Protein AF-A0A497H0H9-F1 (afdb_monomer)

Secondary structure (DSSP, 8-state):
-HHHHHHHHHHHHHHHHHHHHTTS-HHHHHHHHHHHHSTTTHHHHH------HHHHHHHHHHHHHH-

Solvent-accessible surface area (backbone atoms only — not comparable to full-atom values): 3646 Å² total; per-residue (Å²): 105,72,66,56,54,50,51,50,52,50,43,18,53,52,37,11,52,53,27,42,75,71,76,38,65,36,65,60,22,28,52,50,34,49,49,44,53,28,65,76,39,35,18,64,77,69,68,43,78,67,86,45,75,68,53,50,53,52,50,52,52,53,52,62,73,74,106

Radius of gyration: 12.4 Å; Cα contacts (8 Å, |Δi|>4): 59; chains: 1; bounding box: 29×20×31 Å

Nearest PDB structures (foldseek):
  3ret-assembly1_B  TM=7.290E-01  e=7.849E+00  Pseudomonas aeruginosa
  1rr7-assembly1_A  TM=5.946E-01  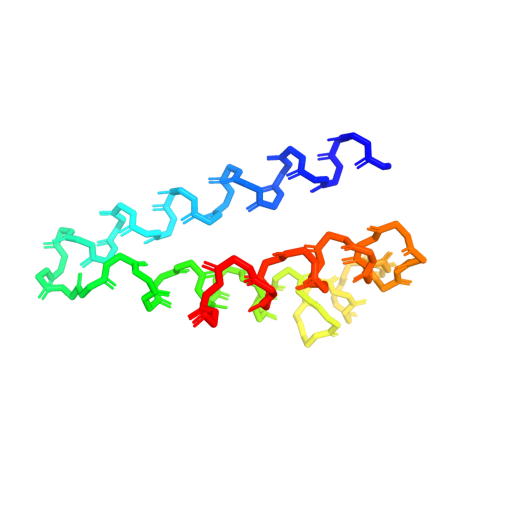e=3.876E+00  Muvirus mu

Mean predicted aligned error: 4.59 Å

Sequence (67 aa):
MLLEIGCALLLARLIGHVFERFKQPAVIGEILAGVVMGPFIAGNLFGIRYISVETEGLAQLGIVLLL

pLDDT: mean 86.65, std 8.94, range [69.88, 96.38]

Structure (mmCIF, N/CA/C/O backbone):
data_AF-A0A497H0H9-F1
#
_entry.id   AF-A0A497H0H9-F1
#
loop_
_atom_site.group_PDB
_atom_site.id
_atom_site.type_symbol
_atom_site.label_atom_id
_atom_site.label_alt_id
_atom_site.label_comp_id
_atom_site.label_asym_id
_atom_site.label_entity_id
_atom_site.label_seq_id
_atom_site.pdbx_PDB_ins_code
_atom_site.Cartn_x
_atom_site.Cartn_y
_atom_site.Cartn_z
_atom_site.occupancy
_atom_site.B_iso_or_equiv
_atom_site.auth_seq_id
_atom_site.auth_comp_id
_atom_site.auth_asym_id
_atom_site.auth_atom_id
_atom_site.pdbx_PDB_model_num
ATOM 1 N N . MET A 1 1 ? 5.267 7.803 -13.995 1.00 71.81 1 MET A N 1
ATOM 2 C CA . MET A 1 1 ? 5.996 7.910 -12.716 1.00 71.81 1 MET A CA 1
ATOM 3 C C . MET A 1 1 ? 5.200 8.664 -11.650 1.00 71.81 1 MET A C 1
ATOM 5 O O . MET A 1 1 ? 4.499 8.016 -10.889 1.00 71.81 1 MET A O 1
ATOM 9 N N . LEU A 1 2 ? 5.197 10.008 -11.598 1.00 80.62 2 LEU A N 1
ATOM 10 C CA . LEU A 1 2 ? 4.453 10.751 -10.552 1.00 80.62 2 LEU A CA 1
ATOM 11 C C . LEU A 1 2 ? 2.940 10.486 -10.556 1.00 80.62 2 LEU A C 1
ATOM 13 O O . LEU A 1 2 ? 2.344 10.345 -9.494 1.00 80.62 2 LEU A O 1
ATOM 17 N N . LEU A 1 3 ? 2.332 10.381 -11.742 1.00 82.06 3 LEU A N 1
ATOM 18 C CA . LEU A 1 3 ? 0.907 10.070 -11.872 1.00 82.06 3 LEU A CA 1
ATOM 19 C C . LEU A 1 3 ? 0.576 8.674 -11.323 1.00 82.06 3 LEU A C 1
ATOM 21 O O . LEU A 1 3 ? -0.415 8.510 -10.628 1.00 82.06 3 LEU A O 1
ATOM 25 N N . GLU A 1 4 ? 1.423 7.681 -11.595 1.00 78.44 4 GLU A N 1
ATOM 26 C CA . GLU A 1 4 ? 1.231 6.297 -11.141 1.00 78.44 4 GLU A CA 1
ATOM 27 C C . GLU A 1 4 ? 1.352 6.190 -9.623 1.00 78.44 4 GLU A C 1
ATOM 29 O O . GLU A 1 4 ? 0.491 5.588 -8.986 1.00 78.44 4 GLU A O 1
ATOM 34 N N . ILE A 1 5 ? 2.374 6.830 -9.046 1.00 83.75 5 ILE A N 1
ATOM 35 C CA . ILE A 1 5 ? 2.566 6.905 -7.593 1.00 83.75 5 ILE A CA 1
ATOM 36 C C . ILE A 1 5 ? 1.399 7.663 -6.948 1.00 83.75 5 ILE A C 1
ATOM 38 O O . ILE A 1 5 ? 0.845 7.210 -5.950 1.00 83.75 5 ILE A O 1
ATOM 42 N N . GLY A 1 6 ? 0.971 8.782 -7.540 1.00 88.69 6 GLY A N 1
ATOM 43 C CA . GLY A 1 6 ? -0.192 9.542 -7.084 1.00 88.69 6 GLY A CA 1
ATOM 44 C C . GLY A 1 6 ? -1.477 8.713 -7.112 1.00 88.69 6 GLY A C 1
ATOM 45 O O . GLY A 1 6 ? -2.208 8.686 -6.125 1.00 88.69 6 GLY A O 1
ATOM 46 N N . CYS A 1 7 ? -1.727 7.976 -8.196 1.00 86.44 7 CYS A N 1
ATOM 47 C CA . CYS A 1 7 ? -2.850 7.046 -8.298 1.00 86.44 7 CYS A CA 1
ATOM 48 C C . CYS A 1 7 ? -2.762 5.922 -7.258 1.00 86.44 7 CYS A C 1
ATOM 50 O O . CYS A 1 7 ? -3.778 5.599 -6.650 1.00 86.44 7 CYS A O 1
ATOM 52 N N . ALA A 1 8 ? -1.575 5.355 -7.020 1.00 85.88 8 ALA A N 1
ATOM 53 C CA . ALA A 1 8 ? -1.370 4.313 -6.015 1.00 85.88 8 ALA A CA 1
ATOM 54 C C . ALA A 1 8 ? -1.664 4.822 -4.596 1.00 85.88 8 ALA A C 1
ATOM 56 O O . ALA A 1 8 ? -2.406 4.177 -3.858 1.00 85.88 8 ALA A O 1
ATOM 57 N N . LEU A 1 9 ? -1.165 6.010 -4.240 1.00 90.25 9 LEU A N 1
ATOM 58 C CA . LEU A 1 9 ? -1.428 6.644 -2.945 1.00 90.25 9 LEU A CA 1
ATOM 59 C C . LEU A 1 9 ? -2.905 7.013 -2.771 1.00 90.25 9 LEU A C 1
ATOM 61 O O . LEU A 1 9 ? -3.473 6.794 -1.700 1.00 90.25 9 LEU A O 1
ATOM 65 N N . LEU A 1 10 ? -3.543 7.543 -3.820 1.00 93.69 10 LEU A N 1
ATOM 66 C CA . LEU A 1 10 ? -4.971 7.859 -3.803 1.00 93.69 10 LEU A CA 1
ATOM 67 C C . LEU A 1 10 ? -5.819 6.600 -3.617 1.00 93.69 10 LEU A C 1
ATOM 69 O O . LEU A 1 10 ? -6.712 6.595 -2.772 1.00 93.69 10 LEU A O 1
ATOM 73 N N . LEU A 1 11 ? -5.530 5.526 -4.354 1.00 91.88 11 LEU A N 1
ATOM 74 C CA . LEU A 1 11 ? -6.236 4.253 -4.206 1.00 91.88 11 LEU A CA 1
ATOM 75 C C . LEU A 1 11 ? -6.020 3.635 -2.828 1.00 91.88 11 LEU A C 1
ATOM 77 O O . LEU A 1 11 ? -6.993 3.216 -2.205 1.00 91.88 11 LEU A O 1
ATOM 81 N N . ALA A 1 12 ? -4.784 3.632 -2.323 1.00 93.38 12 ALA A N 1
ATOM 82 C CA . ALA A 1 12 ? -4.476 3.147 -0.982 1.00 93.38 12 ALA A CA 1
ATOM 83 C C . ALA A 1 12 ? -5.281 3.902 0.087 1.00 93.38 12 ALA A C 1
ATOM 85 O O . ALA A 1 12 ? -5.932 3.276 0.920 1.00 93.38 12 ALA A O 1
ATOM 86 N N . ARG A 1 13 ? -5.341 5.239 0.006 1.00 95.44 13 ARG A N 1
ATOM 87 C CA . ARG A 1 13 ? -6.135 6.077 0.921 1.00 95.44 13 ARG A CA 1
ATOM 88 C C . ARG A 1 13 ? -7.636 5.829 0.807 1.00 95.44 13 ARG A C 1
ATOM 90 O O . ARG A 1 13 ? -8.312 5.746 1.830 1.00 95.44 13 ARG A O 1
ATOM 97 N N . LEU A 1 14 ? -8.163 5.715 -0.412 1.00 96.25 14 LEU A N 1
ATOM 98 C CA . LEU A 1 14 ? -9.589 5.468 -0.638 1.00 96.25 14 LEU A CA 1
ATOM 99 C C . LEU A 1 14 ? -10.007 4.104 -0.088 1.00 96.25 14 LEU A C 1
ATOM 101 O O . LEU A 1 14 ? -10.984 4.018 0.653 1.00 96.25 14 LEU A O 1
ATOM 105 N N . ILE A 1 15 ? -9.259 3.048 -0.412 1.00 95.25 15 ILE A N 1
ATOM 106 C CA . ILE A 1 15 ? -9.582 1.687 0.024 1.00 95.25 15 ILE A CA 1
ATOM 107 C C . ILE A 1 15 ? -9.337 1.542 1.530 1.00 95.25 15 ILE A C 1
ATOM 109 O O . ILE A 1 15 ? -10.187 0.991 2.224 1.00 95.25 15 ILE A O 1
ATOM 113 N N . GLY A 1 16 ? -8.255 2.112 2.067 1.00 95.88 16 GLY A N 1
ATOM 114 C CA . GLY A 1 16 ? -8.009 2.167 3.509 1.00 95.88 16 GLY A CA 1
ATOM 115 C C . GLY A 1 16 ? -9.171 2.814 4.268 1.00 95.88 16 GLY A C 1
ATOM 116 O O . GLY A 1 16 ? -9.688 2.226 5.214 1.00 95.88 16 GLY A O 1
ATOM 117 N N . HIS A 1 17 ? -9.675 3.956 3.789 1.00 96.38 17 HIS A N 1
ATOM 118 C CA . HIS A 1 17 ? -10.823 4.626 4.406 1.00 96.38 17 HIS A CA 1
ATOM 119 C C . HIS A 1 17 ? -12.120 3.806 4.314 1.00 96.38 17 HIS A C 1
ATOM 121 O O . HIS A 1 17 ? -12.935 3.805 5.237 1.00 96.38 17 HIS A O 1
ATOM 127 N N . VAL A 1 18 ? -12.330 3.082 3.210 1.00 95.94 18 VAL A N 1
ATOM 128 C CA . VAL A 1 18 ? -13.457 2.148 3.082 1.00 95.94 18 VAL A CA 1
ATOM 129 C C . VAL A 1 18 ? -13.352 1.041 4.137 1.00 95.94 18 VAL A C 1
ATOM 131 O O . VAL A 1 18 ? -14.340 0.749 4.807 1.00 95.94 18 VAL A O 1
ATOM 134 N N . PHE A 1 19 ? -12.162 0.477 4.347 1.00 96.38 19 PHE A N 1
ATOM 135 C CA . PHE A 1 19 ? -11.922 -0.572 5.343 1.00 96.38 19 PHE A CA 1
ATOM 136 C C . PHE A 1 19 ? -12.095 -0.073 6.782 1.00 96.38 19 PHE A C 1
ATOM 138 O O . PHE A 1 19 ? -12.698 -0.773 7.599 1.00 96.38 19 PHE A O 1
ATOM 145 N N . GLU A 1 20 ? -11.693 1.166 7.075 1.00 96.31 20 GLU A N 1
ATOM 146 C CA . GLU A 1 20 ? -11.974 1.801 8.369 1.00 96.31 20 GLU A CA 1
ATOM 147 C C . GLU A 1 20 ? -13.479 1.884 8.648 1.00 96.31 20 GLU A C 1
ATOM 149 O O . GLU A 1 20 ? -13.919 1.594 9.764 1.00 96.31 20 GLU A O 1
ATOM 154 N N . ARG A 1 21 ? -14.302 2.204 7.635 1.00 95.56 21 ARG A N 1
ATOM 155 C CA . ARG A 1 21 ? -15.771 2.204 7.784 1.00 95.56 21 ARG A CA 1
ATOM 156 C C . ARG A 1 21 ? -16.332 0.817 8.095 1.00 95.56 21 ARG A C 1
ATOM 158 O O . ARG A 1 21 ? -17.346 0.717 8.783 1.00 95.56 21 ARG A O 1
ATOM 165 N N . PHE A 1 22 ? -15.662 -0.242 7.647 1.00 96.00 22 PHE A N 1
ATOM 166 C CA . PHE A 1 22 ? -15.987 -1.631 7.984 1.00 96.00 22 PHE A CA 1
ATOM 167 C C . PHE A 1 22 ? -15.397 -2.100 9.325 1.00 96.00 22 PHE A C 1
ATOM 169 O O . PHE A 1 22 ? -15.498 -3.282 9.649 1.00 96.00 22 PHE A O 1
ATOM 176 N N . LYS A 1 23 ? -14.820 -1.196 10.133 1.00 95.31 23 LYS A N 1
ATOM 177 C CA . LYS A 1 23 ? -14.127 -1.509 11.397 1.00 95.31 23 LYS A CA 1
ATOM 178 C C . LYS A 1 23 ? -12.918 -2.436 11.220 1.00 95.31 23 LYS A C 1
ATOM 180 O O . LYS A 1 23 ? -12.535 -3.134 12.157 1.00 95.31 23 LYS A O 1
ATOM 185 N N . GLN A 1 24 ? -12.321 -2.456 10.031 1.00 95.81 24 GLN A N 1
ATOM 186 C CA . GLN A 1 24 ? -11.074 -3.162 9.763 1.00 95.81 24 GLN A CA 1
ATOM 187 C C . GLN A 1 24 ? -9.901 -2.170 9.778 1.00 95.81 24 GLN A C 1
ATOM 189 O O . GLN A 1 24 ? 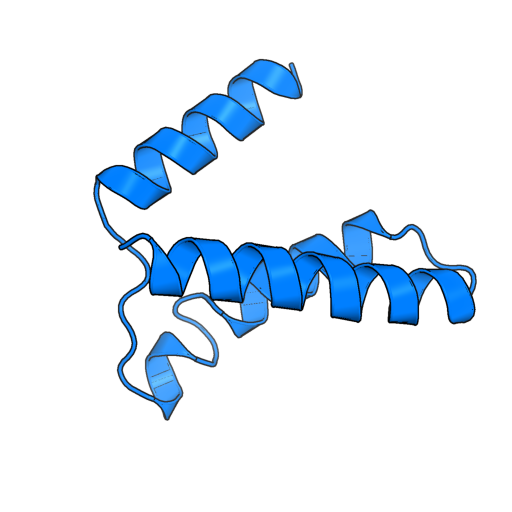-10.092 -1.001 9.440 1.00 95.81 24 GLN A O 1
ATOM 194 N N . PRO A 1 25 ? -8.686 -2.596 10.168 1.00 95.94 25 PRO A N 1
ATOM 195 C CA . PRO A 1 25 ? -7.503 -1.745 10.082 1.00 95.94 25 PRO A CA 1
ATOM 196 C C . PRO A 1 25 ? -7.294 -1.214 8.657 1.00 95.94 25 PRO A C 1
ATOM 198 O O . PRO A 1 25 ? -7.295 -1.997 7.706 1.00 95.94 25 PRO A O 1
ATOM 201 N N . ALA A 1 26 ? -7.055 0.095 8.518 1.00 95.56 26 ALA A N 1
ATOM 202 C CA . ALA A 1 26 ? -6.838 0.759 7.226 1.00 95.56 26 ALA A CA 1
ATOM 20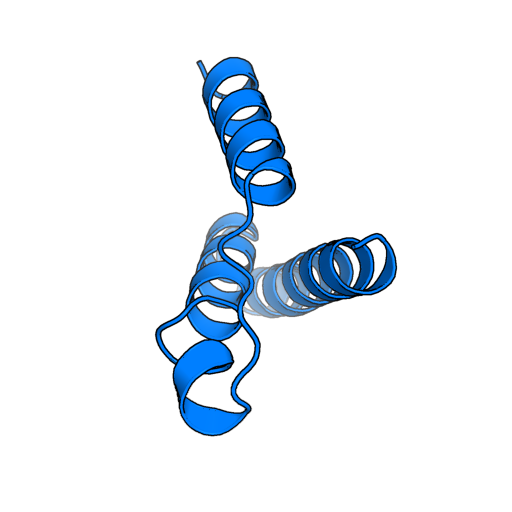3 C C . ALA A 1 26 ? -5.745 0.079 6.382 1.00 95.56 26 ALA A C 1
ATOM 205 O O . ALA A 1 26 ? -5.896 -0.070 5.171 1.00 95.56 26 ALA A O 1
ATOM 206 N N . VAL A 1 27 ? -4.696 -0.418 7.049 1.00 94.19 27 VAL A N 1
ATOM 207 C CA . VAL A 1 27 ? -3.555 -1.124 6.445 1.00 94.19 27 VAL A CA 1
ATOM 208 C C . VAL A 1 27 ? -3.998 -2.313 5.582 1.00 94.19 27 VAL A C 1
ATOM 210 O O . VAL A 1 27 ? -3.396 -2.576 4.546 1.00 94.19 27 VAL A O 1
ATOM 213 N N . ILE A 1 28 ? -5.086 -3.009 5.940 1.00 94.25 28 ILE A N 1
ATOM 214 C CA . ILE A 1 28 ? -5.620 -4.114 5.124 1.00 94.25 28 ILE A CA 1
ATOM 215 C C . ILE A 1 28 ? -6.103 -3.589 3.765 1.00 94.25 28 ILE A C 1
ATOM 217 O O . ILE A 1 28 ? -5.825 -4.191 2.727 1.00 94.25 28 ILE A O 1
ATOM 221 N N . GLY A 1 29 ? -6.794 -2.448 3.767 1.00 94.00 29 GLY A N 1
ATOM 222 C CA . GLY A 1 29 ? -7.25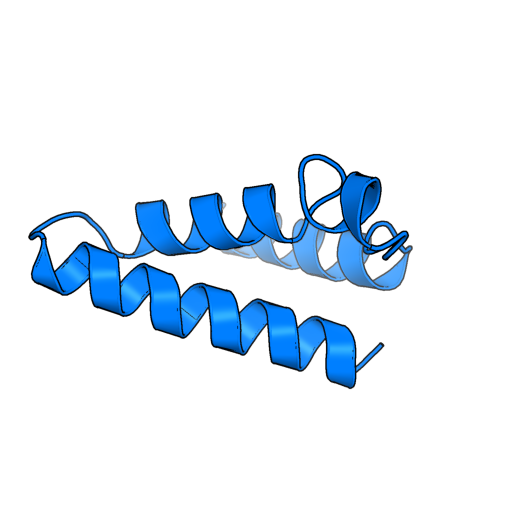6 -1.791 2.550 1.00 94.00 29 GLY A CA 1
ATOM 223 C C . GLY A 1 29 ? -6.106 -1.248 1.700 1.00 94.00 29 GLY A C 1
ATOM 224 O O . GLY A 1 29 ? -6.126 -1.381 0.479 1.00 94.00 29 GLY A O 1
ATOM 225 N N . GLU A 1 30 ? -5.071 -0.699 2.334 1.00 93.94 30 GLU A N 1
ATOM 226 C CA . GLU A 1 30 ? -3.864 -0.217 1.650 1.00 93.94 30 GLU A CA 1
ATOM 227 C C . GLU A 1 30 ? -3.099 -1.361 0.962 1.00 93.94 30 GLU A C 1
ATOM 229 O O . GLU A 1 30 ? -2.727 -1.242 -0.208 1.00 93.94 30 GLU A O 1
ATOM 234 N N . ILE A 1 31 ? -2.937 -2.505 1.639 1.00 91.44 31 ILE A N 1
ATOM 235 C CA . ILE A 1 31 ? -2.324 -3.711 1.059 1.00 91.44 31 ILE A CA 1
ATOM 236 C C . ILE A 1 31 ? -3.157 -4.220 -0.122 1.00 91.44 31 ILE A C 1
ATOM 238 O O . ILE A 1 31 ? -2.608 -4.516 -1.184 1.00 91.44 31 ILE A O 1
ATOM 242 N N . LEU A 1 32 ? -4.485 -4.283 0.025 1.00 91.56 32 LEU A N 1
ATOM 243 C CA . LEU A 1 32 ? -5.381 -4.688 -1.061 1.00 91.56 32 LEU A CA 1
ATOM 244 C C . LEU A 1 32 ? -5.289 -3.752 -2.267 1.00 91.56 32 LEU A C 1
ATOM 246 O O . LEU A 1 32 ? -5.246 -4.233 -3.398 1.00 91.56 32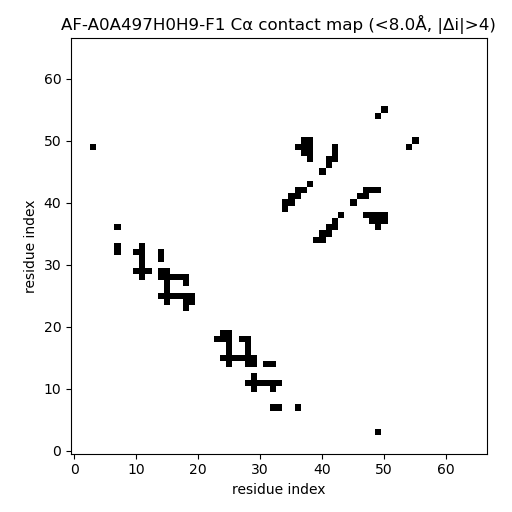 LEU A O 1
ATOM 250 N N . ALA A 1 33 ? -5.203 -2.440 -2.046 1.00 90.69 33 ALA A N 1
ATOM 251 C CA . ALA A 1 33 ? -4.984 -1.469 -3.114 1.00 90.69 33 ALA A CA 1
ATOM 252 C C . ALA A 1 33 ? -3.695 -1.771 -3.891 1.00 90.69 33 ALA A C 1
ATOM 254 O O . ALA A 1 33 ? -3.701 -1.748 -5.122 1.00 90.69 33 ALA A O 1
ATOM 255 N N . GLY A 1 34 ? -2.617 -2.121 -3.181 1.00 88.50 34 GLY A N 1
ATOM 256 C CA . GLY A 1 34 ? -1.350 -2.548 -3.771 1.00 88.50 34 GLY A CA 1
ATOM 257 C C . GLY A 1 34 ? -1.461 -3.839 -4.587 1.00 88.50 34 GLY A C 1
ATOM 258 O O . GLY A 1 34 ? -0.926 -3.907 -5.689 1.00 88.50 34 GLY A O 1
ATOM 259 N N . VAL A 1 35 ? -2.203 -4.844 -4.108 1.00 87.44 35 VAL A N 1
ATOM 260 C CA . VAL A 1 35 ? -2.436 -6.099 -4.854 1.00 87.44 35 VAL A CA 1
ATOM 261 C C . VAL A 1 35 ? -3.248 -5.847 -6.127 1.00 87.44 35 VAL A C 1
ATOM 263 O O . VAL A 1 35 ? -2.923 -6.392 -7.183 1.00 87.44 35 VAL A O 1
ATOM 266 N N . VAL A 1 36 ? -4.278 -4.999 -6.044 1.00 85.44 36 VAL A N 1
ATOM 267 C CA . VAL A 1 36 ? -5.132 -4.634 -7.185 1.00 85.44 36 VAL A CA 1
ATOM 268 C C . VAL A 1 36 ? -4.347 -3.829 -8.222 1.00 85.44 36 VAL A C 1
ATOM 270 O O . VAL A 1 36 ? -4.434 -4.118 -9.411 1.00 85.44 36 VAL A O 1
ATOM 273 N N . MET A 1 37 ? -3.564 -2.840 -7.789 1.00 82.25 37 MET A N 1
ATOM 274 C CA . MET A 1 37 ? -2.720 -2.028 -8.676 1.00 82.25 37 MET A CA 1
ATOM 275 C C . MET A 1 37 ? -1.511 -2.795 -9.208 1.00 82.25 37 MET A C 1
ATOM 277 O O . MET A 1 37 ? -0.998 -2.475 -10.272 1.00 82.25 37 MET A O 1
ATOM 281 N N . GLY A 1 38 ? -1.053 -3.812 -8.488 1.00 79.69 38 GLY A N 1
ATOM 282 C CA . GLY A 1 38 ? 0.078 -4.632 -8.877 1.00 79.69 38 GLY A CA 1
ATOM 283 C C . GLY A 1 38 ? -0.159 -5.464 -10.148 1.00 79.69 38 GLY A C 1
ATOM 284 O O . GLY A 1 38 ? -1.163 -5.328 -10.858 1.00 79.69 38 GLY A O 1
ATOM 285 N N . PRO A 1 39 ? 0.762 -6.394 -10.446 1.00 70.88 39 PRO A N 1
ATOM 286 C CA . PRO A 1 39 ? 0.707 -7.206 -11.660 1.00 70.88 39 PRO A CA 1
ATOM 287 C C . PRO A 1 39 ? -0.519 -8.132 -11.722 1.00 70.88 39 PRO A C 1
ATOM 289 O O . PRO A 1 39 ? -0.868 -8.602 -12.800 1.00 70.88 39 PRO A O 1
ATOM 292 N N . PHE A 1 40 ? -1.180 -8.390 -10.589 1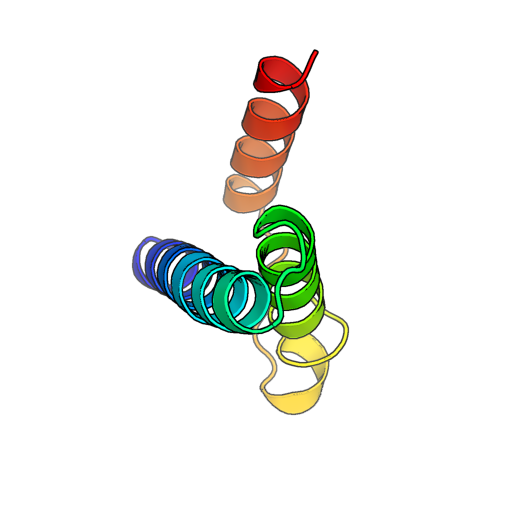.00 71.00 40 PHE A N 1
ATOM 293 C CA . PHE A 1 40 ? -2.245 -9.384 -10.484 1.00 71.00 40 PHE A CA 1
ATOM 294 C C . PHE A 1 40 ? -3.567 -8.955 -11.127 1.00 71.00 40 PHE A C 1
ATOM 296 O O . PHE A 1 40 ? -4.220 -9.787 -11.752 1.00 71.00 40 PHE A O 1
ATOM 303 N N . ILE A 1 41 ? -3.970 -7.685 -10.999 1.00 74.62 41 ILE A N 1
ATOM 304 C CA . ILE A 1 41 ? -5.242 -7.198 -11.559 1.00 74.62 41 ILE A CA 1
ATOM 305 C C . ILE A 1 41 ? -4.980 -6.088 -12.570 1.00 74.62 41 ILE A C 1
ATOM 307 O O . ILE A 1 41 ? -5.178 -6.305 -13.763 1.00 74.62 41 ILE A O 1
ATOM 311 N N . ALA A 1 42 ? -4.497 -4.922 -12.137 1.00 72.69 42 ALA A N 1
ATOM 312 C CA . ALA A 1 42 ? -4.307 -3.788 -13.035 1.00 72.69 42 ALA A CA 1
ATOM 313 C C . ALA A 1 42 ? -3.221 -4.049 -14.089 1.00 72.69 42 ALA A C 1
ATOM 315 O O . ALA A 1 42 ? -3.396 -3.695 -15.256 1.00 72.69 42 ALA A O 1
ATOM 316 N N . GLY A 1 43 ? -2.141 -4.740 -13.714 1.00 71.56 43 GLY A N 1
ATOM 317 C CA . GLY A 1 43 ? -1.101 -5.114 -14.670 1.00 71.56 43 GLY A CA 1
ATOM 318 C C . GLY A 1 43 ? -1.553 -6.117 -15.728 1.00 71.56 43 GLY A C 1
ATOM 319 O O . GLY A 1 43 ? -1.156 -5.986 -16.884 1.00 71.56 43 GLY A O 1
ATOM 320 N N . ASN A 1 44 ? -2.426 -7.064 -15.373 1.00 71.75 44 ASN A N 1
ATOM 321 C CA . ASN A 1 44 ? -2.906 -8.085 -16.304 1.00 71.75 44 ASN A CA 1
ATOM 322 C C . ASN A 1 44 ? -4.105 -7.618 -17.152 1.00 71.75 44 ASN A C 1
ATOM 324 O O . ASN A 1 44 ? -4.166 -7.927 -18.337 1.00 71.75 44 ASN A O 1
ATOM 328 N N . LEU A 1 45 ? -5.047 -6.855 -16.578 1.00 72.38 45 LEU A N 1
ATOM 329 C CA . LEU A 1 45 ? -6.230 -6.371 -17.307 1.00 72.38 45 LEU A CA 1
ATOM 330 C C . LEU A 1 45 ? -5.965 -5.111 -18.138 1.00 72.38 45 LEU A C 1
ATOM 332 O O . LEU A 1 45 ? -6.544 -4.965 -19.210 1.00 72.38 45 LEU A O 1
ATOM 336 N N . PHE A 1 46 ? -5.125 -4.194 -17.650 1.00 72.00 46 PHE A N 1
ATOM 337 C CA . PHE A 1 46 ? -4.911 -2.885 -18.282 1.00 72.00 46 PHE A CA 1
ATOM 338 C C . PHE A 1 46 ? -3.498 -2.716 -18.859 1.00 72.00 46 PHE A C 1
ATOM 340 O O . PHE A 1 46 ? -3.178 -1.658 -19.39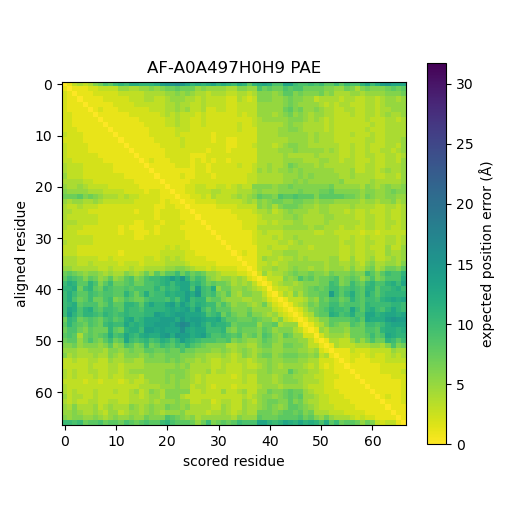5 1.00 72.00 46 PHE A O 1
ATOM 347 N N . GLY A 1 47 ? -2.641 -3.741 -18.760 1.00 70.00 47 GLY A N 1
ATOM 348 C CA . GLY A 1 47 ? -1.266 -3.702 -19.267 1.00 70.00 47 GLY A CA 1
ATOM 349 C C . GLY A 1 47 ? -0.352 -2.723 -18.522 1.00 70.00 47 GLY A C 1
ATOM 350 O O . GLY A 1 47 ? 0.712 -2.365 -19.033 1.00 70.00 47 GLY A O 1
ATOM 351 N N . ILE A 1 48 ? -0.755 -2.265 -17.331 1.00 70.31 48 ILE A N 1
ATOM 352 C CA . ILE A 1 48 ? -0.016 -1.252 -16.576 1.00 70.31 48 ILE A CA 1
ATOM 353 C C . ILE A 1 48 ? 1.127 -1.915 -15.801 1.00 70.31 48 ILE A C 1
ATOM 355 O O . ILE A 1 48 ? 0.915 -2.704 -14.881 1.00 70.31 48 ILE A O 1
ATOM 359 N N . ARG A 1 49 ? 2.371 -1.588 -16.155 1.00 69.88 49 ARG A N 1
ATOM 360 C CA . ARG A 1 49 ? 3.558 -2.110 -15.467 1.00 69.88 49 ARG A CA 1
ATOM 361 C C . ARG A 1 49 ? 4.002 -1.166 -14.358 1.00 69.88 49 ARG A C 1
ATOM 363 O O . ARG A 1 49 ? 4.798 -0.267 -14.584 1.00 69.88 49 ARG A O 1
ATOM 370 N N . TYR A 1 50 ? 3.523 -1.442 -13.149 1.00 70.75 50 TYR A N 1
ATOM 371 C CA . TYR A 1 50 ? 3.959 -0.761 -11.926 1.00 70.75 50 TYR A CA 1
ATOM 372 C C . TYR A 1 50 ? 5.275 -1.299 -11.351 1.00 70.75 50 TYR A C 1
ATOM 374 O O . TYR A 1 50 ? 5.748 -0.774 -10.354 1.00 70.75 50 TYR A O 1
ATOM 382 N N . ILE A 1 51 ? 5.868 -2.344 -11.939 1.00 74.12 51 ILE A N 1
ATOM 383 C CA . ILE A 1 51 ? 7.167 -2.871 -11.506 1.00 74.12 51 ILE A CA 1
ATOM 384 C C . ILE A 1 51 ? 8.255 -2.115 -12.271 1.00 74.12 51 ILE A C 1
ATOM 386 O O . ILE A 1 51 ? 8.54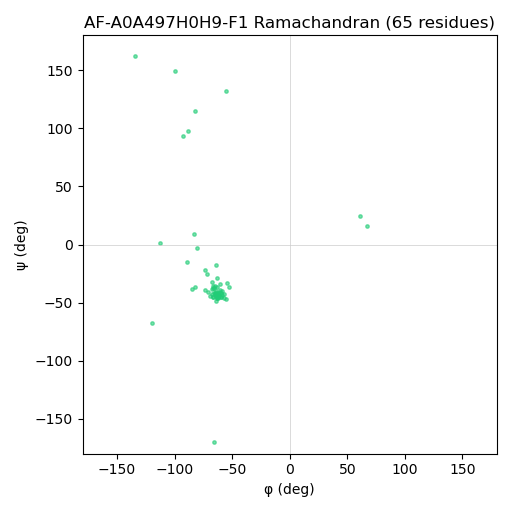0 -2.412 -13.431 1.00 74.12 51 ILE A O 1
ATOM 390 N N . SER A 1 52 ? 8.811 -1.107 -11.610 1.00 81.94 52 SER A N 1
ATOM 391 C CA . SER A 1 52 ? 9.880 -0.229 -12.089 1.00 81.94 52 SER A CA 1
ATOM 392 C C . SER A 1 52 ? 10.941 -0.043 -10.996 1.00 81.94 52 SER A C 1
ATOM 394 O O . SER A 1 52 ? 10.674 -0.298 -9.816 1.00 81.94 52 SER A O 1
ATOM 396 N N . VAL A 1 53 ? 12.141 0.406 -11.369 1.00 85.44 53 VAL A N 1
ATOM 397 C CA . VAL A 1 53 ? 13.261 0.604 -10.426 1.00 85.44 53 VAL A CA 1
ATOM 398 C C . VAL A 1 53 ? 12.891 1.629 -9.345 1.00 85.44 53 VAL A C 1
ATOM 400 O O . VAL A 1 53 ? 13.252 1.498 -8.179 1.00 85.44 53 VAL A O 1
ATOM 403 N N . GLU A 1 54 ? 12.098 2.630 -9.710 1.00 84.44 54 GLU A N 1
ATOM 404 C CA . GLU A 1 54 ? 11.640 3.708 -8.841 1.00 84.44 54 GLU A CA 1
ATOM 405 C C . GLU A 1 54 ? 10.645 3.202 -7.788 1.00 84.44 54 GLU A C 1
ATOM 407 O O . GLU A 1 54 ? 10.748 3.536 -6.607 1.00 84.44 54 GLU A O 1
ATOM 412 N N . THR A 1 55 ? 9.692 2.361 -8.199 1.00 84.19 55 THR A N 1
ATOM 413 C CA . THR A 1 55 ? 8.721 1.732 -7.286 1.00 84.19 55 THR A CA 1
ATOM 414 C C . THR A 1 55 ? 9.373 0.730 -6.344 1.00 84.19 55 THR A C 1
ATOM 416 O O . THR A 1 55 ? 8.949 0.609 -5.197 1.00 84.19 55 THR A O 1
ATOM 419 N N . GLU A 1 56 ? 10.425 0.047 -6.798 1.00 88.12 56 GLU A N 1
ATOM 420 C CA . GLU A 1 56 ? 11.218 -0.845 -5.954 1.00 88.12 56 GLU A CA 1
ATOM 421 C C . GLU A 1 56 ? 11.991 -0.056 -4.888 1.00 88.12 56 GLU A C 1
ATOM 423 O O . GLU A 1 56 ? 11.949 -0.414 -3.710 1.00 88.12 56 GLU A O 1
ATOM 428 N N . GLY A 1 57 ? 12.591 1.081 -5.261 1.00 90.56 57 GLY A N 1
ATOM 429 C CA . GLY A 1 57 ? 13.221 1.997 -4.309 1.00 90.56 57 GLY A CA 1
ATOM 430 C C . GLY A 1 57 ? 12.243 2.515 -3.248 1.00 90.56 57 GLY A C 1
ATOM 431 O O . GLY A 1 57 ? 12.556 2.515 -2.059 1.00 90.56 57 GLY A O 1
ATOM 432 N N . LEU A 1 58 ? 11.021 2.888 -3.644 1.00 89.50 58 LEU A N 1
ATOM 433 C CA . LEU A 1 58 ? 9.971 3.296 -2.699 1.00 89.50 58 LEU A CA 1
ATOM 434 C C . LEU A 1 58 ? 9.544 2.155 -1.764 1.00 89.50 58 LEU A C 1
ATOM 436 O O . LEU A 1 58 ? 9.339 2.388 -0.572 1.00 89.50 58 LEU A O 1
ATOM 440 N N . ALA A 1 59 ? 9.438 0.926 -2.275 1.00 89.44 59 ALA A N 1
ATOM 441 C CA . ALA A 1 59 ? 9.111 -0.242 -1.463 1.00 89.44 59 ALA A CA 1
ATOM 442 C C . ALA A 1 59 ? 10.205 -0.538 -0.426 1.00 89.44 59 ALA A C 1
ATOM 444 O O . ALA A 1 59 ? 9.892 -0.788 0.737 1.00 89.44 59 ALA A O 1
ATOM 445 N N . GLN A 1 60 ? 11.482 -0.444 -0.812 1.00 94.38 60 GLN A N 1
ATOM 446 C CA . GLN A 1 60 ? 12.609 -0.596 0.112 1.00 94.38 60 GLN A CA 1
ATOM 447 C C . GLN A 1 60 ? 12.596 0.466 1.214 1.00 94.38 60 GLN A C 1
ATOM 449 O O . GLN A 1 60 ? 12.774 0.123 2.380 1.00 94.38 60 GLN A O 1
ATOM 454 N N . LEU A 1 61 ? 12.322 1.732 0.876 1.00 93.44 61 LEU A N 1
ATOM 455 C CA . LEU A 1 61 ? 12.159 2.789 1.880 1.00 93.44 61 LEU A CA 1
ATOM 456 C C . LEU A 1 61 ? 11.015 2.476 2.851 1.00 93.44 61 LEU A C 1
ATOM 458 O O . LEU A 1 61 ? 11.173 2.652 4.055 1.00 93.44 61 LEU A O 1
ATOM 462 N N . GLY A 1 62 ? 9.890 1.968 2.342 1.00 91.19 62 GLY A N 1
ATOM 463 C CA . GLY A 1 62 ? 8.771 1.523 3.172 1.00 91.19 62 GLY A CA 1
ATOM 464 C C . GLY A 1 62 ? 9.160 0.402 4.137 1.00 91.19 62 GLY A C 1
ATOM 465 O O . GLY A 1 62 ? 8.840 0.483 5.317 1.00 91.19 62 GLY A O 1
ATOM 466 N N . ILE A 1 63 ? 9.899 -0.608 3.666 1.00 92.62 63 ILE A N 1
ATOM 467 C CA . ILE A 1 63 ? 10.393 -1.707 4.511 1.00 92.62 63 ILE A CA 1
ATOM 468 C C . ILE A 1 63 ? 11.331 -1.172 5.598 1.00 92.62 63 ILE A C 1
ATOM 470 O O . ILE A 1 63 ? 11.164 -1.525 6.758 1.00 92.62 63 ILE A O 1
ATOM 474 N N . VAL A 1 64 ? 12.280 -0.299 5.247 1.00 96.00 64 VAL A N 1
ATOM 475 C CA . VAL A 1 64 ? 13.233 0.287 6.207 1.00 96.00 64 VAL A CA 1
ATOM 476 C C . VAL A 1 64 ? 12.529 1.131 7.270 1.00 96.00 64 VAL A C 1
ATOM 478 O O . VAL A 1 64 ? 12.948 1.107 8.417 1.00 96.00 64 VAL A O 1
ATOM 481 N N . LEU A 1 65 ? 11.466 1.859 6.916 1.00 93.69 65 LEU A N 1
ATOM 482 C CA . LEU A 1 65 ? 10.687 2.661 7.870 1.00 93.69 65 LEU A CA 1
ATOM 483 C C . LEU A 1 65 ? 9.794 1.823 8.799 1.00 93.69 65 LEU A C 1
ATOM 485 O O . LEU A 1 65 ? 9.367 2.329 9.835 1.00 93.69 6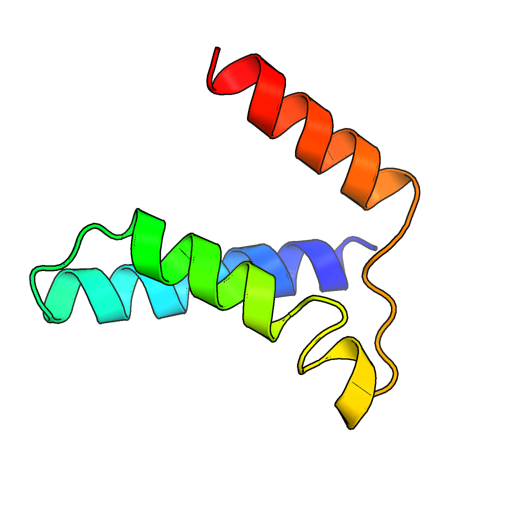5 LEU A O 1
ATOM 489 N N . LEU A 1 66 ? 9.457 0.592 8.405 1.00 88.88 66 LEU A N 1
ATOM 490 C CA . LEU A 1 66 ? 8.641 -0.336 9.197 1.00 88.88 66 LEU A CA 1
ATOM 491 C C . LEU A 1 66 ? 9.470 -1.215 10.149 1.00 88.88 66 LEU A C 1
ATOM 493 O O . LEU A 1 66 ? 8.880 -1.841 11.032 1.00 88.88 66 LEU A O 1
ATOM 497 N N . LEU A 1 67 ? 10.792 -1.288 9.948 1.00 87.69 67 LEU A N 1
ATOM 498 C CA . LEU A 1 67 ? 11.761 -1.943 10.837 1.00 87.69 67 LEU A CA 1
ATOM 499 C C . LEU A 1 67 ? 12.184 -1.007 11.977 1.00 87.69 67 LEU A C 1
ATOM 501 O O . LEU A 1 67 ? 12.344 -1.528 13.103 1.00 87.69 67 LEU A O 1
#

Foldseek 3Di:
DVVLVVVLVVQLVVQLVVCVVVVHHSVVRSVVSCCCSACNNCCPPVVDHPDDPVNVVVVVVVVVVVD